Protein AF-A0A971LY45-F1 (afdb_monomer_lite)

Radius of gyration: 18.66 Å; chains: 1; bounding box: 54×22×36 Å

Foldseek 3Di:
DVVVVLCVVLVVVCVVPVVVCVVVVVVVVNVVVCVVSVVVSVVVVCVVVPNDDPDPVNVVVVVCCVVCVVVVVVD

Secondary structure (DSSP, 8-state):
-HHHHHHHHHHHHHHHHHHHHHHTT-HHHHHHHHHHHHHHHHHHHHHHTT--PPPHHHHHHHHHHHHHHHHTTT-

pLDDT: mean 89.48, std 7.32, range [62.91, 97.0]

Sequence (75 aa):
MYIILLFLGFGGIVLFEAPGLIYQKYWRELIFFFLFLGLAFTLSLLAVIGIKLPSPAEITEKIVNFFLKPLSKLF

Structure (mmCIF, N/CA/C/O backbone):
data_AF-A0A971LY45-F1
#
_entry.id   AF-A0A971LY45-F1
#
loop_
_atom_site.group_PDB
_atom_site.id
_atom_site.type_symbol
_atom_site.label_atom_id
_atom_site.label_alt_id
_atom_site.label_comp_id
_atom_site.label_asym_id
_atom_site.label_entity_id
_atom_site.label_seq_id
_atom_site.pdbx_PDB_ins_code
_atom_site.Cartn_x
_atom_site.Cartn_y
_atom_site.Cartn_z
_atom_site.occupancy
_atom_site.B_iso_or_equiv
_atom_site.auth_seq_id
_atom_site.auth_comp_id
_atom_site.auth_asym_id
_atom_site.auth_atom_id
_atom_site.pdbx_PDB_model_num
ATOM 1 N N . MET A 1 1 ? -6.243 3.935 -18.276 1.00 73.88 1 MET A N 1
ATOM 2 C CA . MET A 1 1 ? -7.339 3.007 -17.912 1.00 73.88 1 MET A CA 1
ATOM 3 C C . MET A 1 1 ? -7.005 2.170 -16.675 1.00 73.88 1 MET A C 1
ATOM 5 O O . MET A 1 1 ? -7.768 2.219 -15.724 1.00 73.88 1 MET A O 1
ATOM 9 N N . TYR A 1 2 ? -5.845 1.502 -16.615 1.00 87.69 2 TYR A N 1
ATOM 10 C CA . TYR A 1 2 ? -5.424 0.688 -15.455 1.00 87.69 2 TYR A CA 1
ATOM 11 C C . TYR A 1 2 ? -5.331 1.441 -14.117 1.00 87.69 2 TYR A C 1
ATOM 13 O O . TYR A 1 2 ? -5.624 0.873 -13.074 1.00 87.69 2 TYR A O 1
ATOM 21 N N . ILE A 1 3 ? -5.005 2.736 -14.144 1.00 91.69 3 ILE A N 1
ATOM 22 C CA . ILE A 1 3 ? -4.960 3.578 -12.939 1.00 91.69 3 ILE A CA 1
ATOM 23 C C . ILE A 1 3 ? -6.348 3.690 -12.285 1.00 91.69 3 ILE A C 1
ATOM 25 O O . ILE A 1 3 ? -6.462 3.597 -11.072 1.00 91.69 3 ILE A O 1
ATOM 29 N N . ILE A 1 4 ? -7.422 3.821 -13.069 1.00 93.75 4 ILE A N 1
ATOM 30 C CA . ILE A 1 4 ? -8.791 3.919 -12.531 1.00 93.75 4 ILE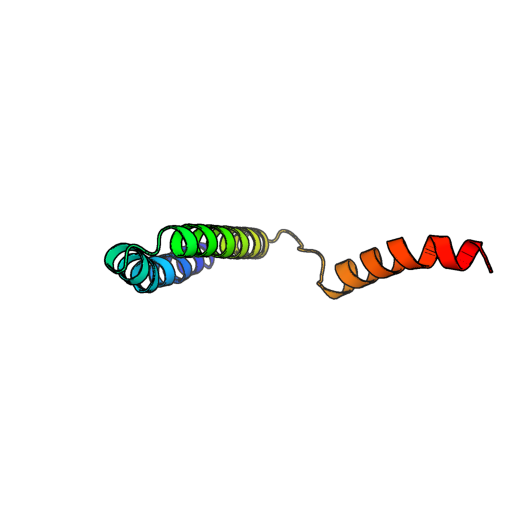 A CA 1
ATOM 31 C C . ILE A 1 4 ? -9.178 2.612 -11.827 1.00 93.75 4 ILE A C 1
ATOM 33 O O . ILE A 1 4 ? -9.733 2.643 -10.733 1.00 93.75 4 ILE A O 1
ATOM 37 N N . LEU A 1 5 ? -8.827 1.468 -12.423 1.00 94.12 5 LEU A N 1
ATOM 38 C CA . LEU A 1 5 ? -9.034 0.146 -11.822 1.00 94.12 5 LEU A CA 1
ATOM 39 C C . LEU A 1 5 ? -8.237 -0.021 -10.525 1.00 94.12 5 LEU A C 1
ATOM 41 O O . LEU A 1 5 ? -8.758 -0.581 -9.567 1.00 94.12 5 LEU A O 1
ATOM 45 N N . LEU A 1 6 ? -7.010 0.505 -10.476 1.00 94.81 6 LEU A N 1
ATOM 46 C CA . LEU A 1 6 ? -6.192 0.526 -9.266 1.00 94.81 6 LEU A CA 1
ATOM 47 C C . LEU A 1 6 ? -6.913 1.278 -8.136 1.00 94.81 6 LEU A C 1
ATOM 49 O O . LEU A 1 6 ? -7.123 0.723 -7.062 1.00 94.81 6 LEU A O 1
ATOM 53 N N . PHE A 1 7 ? -7.348 2.516 -8.384 1.00 95.06 7 PHE A N 1
ATOM 54 C CA . PHE A 1 7 ? -8.058 3.308 -7.376 1.00 95.06 7 PHE A CA 1
ATOM 55 C C . PHE A 1 7 ? -9.386 2.673 -6.956 1.00 95.06 7 PHE A C 1
ATOM 57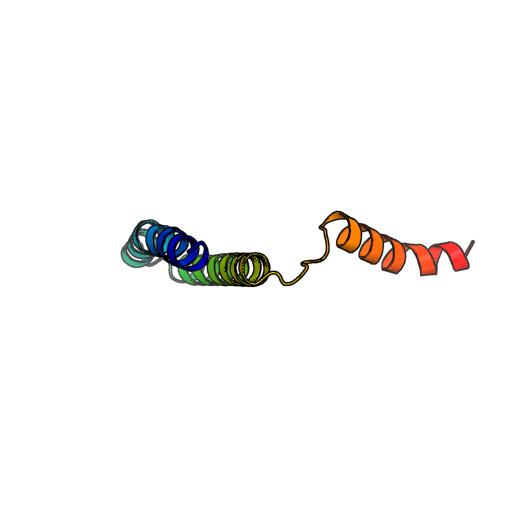 O O . PHE A 1 7 ? -9.703 2.680 -5.770 1.00 95.06 7 PHE A O 1
ATOM 64 N N . LEU A 1 8 ? -10.140 2.087 -7.890 1.00 96.44 8 LEU A N 1
ATOM 65 C CA . LEU A 1 8 ? -11.374 1.366 -7.568 1.00 96.44 8 LEU A CA 1
ATOM 66 C C . LEU A 1 8 ? -11.110 0.122 -6.714 1.00 96.44 8 LEU A C 1
ATOM 68 O O . LEU A 1 8 ? -11.820 -0.100 -5.738 1.00 96.44 8 LEU A O 1
ATOM 72 N N . GLY A 1 9 ? -10.083 -0.661 -7.045 1.00 96.00 9 GLY A N 1
ATOM 73 C CA . GLY A 1 9 ? -9.713 -1.857 -6.291 1.00 96.00 9 GLY A CA 1
ATOM 74 C C . GLY A 1 9 ? -9.290 -1.519 -4.864 1.00 96.00 9 GLY A C 1
ATOM 75 O O . GLY A 1 9 ? -9.896 -1.999 -3.909 1.00 96.00 9 GLY A O 1
ATOM 76 N N . PHE A 1 10 ? -8.303 -0.634 -4.707 1.00 95.94 10 PHE A N 1
ATOM 77 C CA . PHE A 1 10 ? -7.824 -0.224 -3.384 1.00 95.94 10 PHE A CA 1
ATOM 78 C C . PHE A 1 10 ? -8.885 0.555 -2.594 1.00 95.94 10 PHE A C 1
ATOM 80 O O . PHE A 1 10 ? -9.021 0.346 -1.392 1.00 95.94 10 PHE A O 1
ATOM 87 N N . GLY A 1 11 ? -9.686 1.395 -3.256 1.00 96.50 11 GLY A N 1
ATOM 88 C CA . GLY A 1 11 ? -10.819 2.079 -2.632 1.00 96.50 11 GLY A CA 1
ATOM 89 C C . GLY A 1 11 ? -11.879 1.103 -2.115 1.00 96.50 11 GLY A C 1
ATOM 90 O O . GLY A 1 11 ? -12.363 1.268 -0.999 1.00 96.50 11 GLY A O 1
ATOM 91 N N . GLY A 1 12 ? -12.186 0.049 -2.876 1.00 97.00 12 GLY A N 1
ATOM 92 C CA . GLY A 1 12 ? -13.088 -1.022 -2.447 1.00 97.00 12 GLY A CA 1
ATOM 93 C C . GLY A 1 12 ? -12.588 -1.760 -1.203 1.00 97.00 12 GLY A C 1
ATOM 94 O O . GLY A 1 12 ? -13.368 -1.989 -0.282 1.00 97.00 12 GLY A O 1
ATOM 95 N N . ILE A 1 13 ? -11.285 -2.056 -1.137 1.00 95.94 13 ILE A N 1
ATOM 96 C CA . ILE A 1 13 ? -10.656 -2.678 0.041 1.00 95.94 13 ILE A CA 1
ATOM 97 C C . ILE A 1 13 ? -10.830 -1.782 1.276 1.00 95.94 13 ILE A C 1
ATOM 99 O O . ILE A 1 13 ? -11.316 -2.244 2.308 1.00 95.94 13 ILE A O 1
ATOM 103 N N . VAL A 1 14 ? -10.524 -0.482 1.162 1.00 96.12 14 VAL A N 1
ATOM 104 C CA . VAL A 1 14 ? -10.712 0.478 2.268 1.00 96.12 14 VAL A CA 1
ATOM 105 C C . VAL A 1 14 ? -12.166 0.515 2.723 1.00 96.12 14 VAL A C 1
ATOM 107 O O . VAL A 1 14 ? -12.423 0.467 3.921 1.00 96.12 14 VAL A O 1
ATOM 110 N N . LEU A 1 15 ? -13.119 0.585 1.791 1.00 96.06 15 LEU A N 1
ATOM 111 C CA . LEU A 1 15 ? -14.543 0.656 2.121 1.00 96.06 15 LEU A CA 1
ATOM 112 C C . LEU A 1 15 ? -15.066 -0.606 2.814 1.00 96.06 15 LEU A C 1
ATOM 114 O O . LEU A 1 15 ? -16.032 -0.508 3.564 1.00 96.06 15 LEU A O 1
ATOM 118 N N . PHE A 1 16 ? -14.458 -1.769 2.581 1.00 95.44 16 PHE A N 1
ATOM 119 C CA . PHE A 1 16 ? -14.898 -3.023 3.190 1.00 95.44 16 PHE A CA 1
ATOM 120 C C . PHE A 1 16 ? -14.214 -3.292 4.540 1.00 95.44 16 PHE A C 1
ATOM 122 O O . PHE A 1 16 ? -14.885 -3.641 5.510 1.00 95.44 16 PHE A O 1
ATOM 129 N N . GLU A 1 17 ? -12.897 -3.089 4.637 1.00 93.56 17 GLU A N 1
ATOM 130 C CA . GLU A 1 17 ? -12.122 -3.431 5.842 1.00 93.56 17 GLU A CA 1
ATOM 131 C C . GLU A 1 17 ? -12.030 -2.290 6.862 1.00 93.56 17 GLU A C 1
ATOM 133 O O . GLU A 1 17 ? -12.150 -2.530 8.069 1.00 93.56 17 GLU A O 1
ATOM 138 N N . ALA A 1 18 ? -11.861 -1.037 6.421 1.00 92.56 18 ALA A N 1
ATOM 139 C CA . ALA A 1 18 ? -11.638 0.078 7.344 1.00 92.56 18 ALA A CA 1
ATOM 140 C C . ALA A 1 18 ? -12.827 0.339 8.290 1.00 92.56 18 ALA A C 1
ATOM 142 O O . ALA A 1 18 ? -12.576 0.550 9.480 1.00 92.56 18 ALA A O 1
ATOM 143 N N . PRO A 1 19 ? -14.107 0.285 7.854 1.00 91.44 19 PRO A N 1
ATOM 144 C CA . PRO A 1 19 ? -15.229 0.490 8.764 1.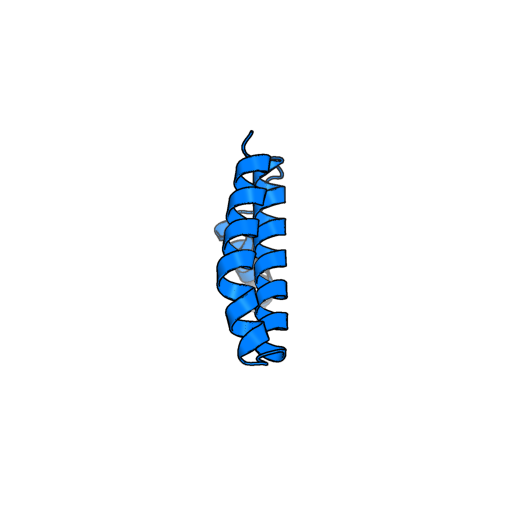00 91.44 19 PRO A CA 1
ATOM 145 C C . PRO A 1 19 ? -15.256 -0.551 9.879 1.00 91.44 19 PRO A C 1
ATOM 147 O O . PRO A 1 19 ? -15.451 -0.187 11.035 1.00 91.44 19 PRO A O 1
ATOM 150 N N . GLY A 1 20 ? -15.003 -1.827 9.563 1.00 93.38 20 GLY A N 1
ATOM 151 C CA . GLY A 1 20 ? -14.975 -2.903 10.556 1.00 93.38 20 GLY A CA 1
ATOM 152 C C . GLY A 1 20 ? -13.946 -2.647 11.659 1.00 93.38 20 GLY A C 1
ATOM 153 O O . GLY A 1 20 ? -14.268 -2.752 12.844 1.00 93.38 20 GLY A O 1
ATOM 154 N N . LEU A 1 21 ? -12.742 -2.219 11.274 1.00 91.31 21 LEU A N 1
ATOM 155 C CA . LEU A 1 21 ? -11.667 -1.867 12.206 1.00 91.31 21 LEU A CA 1
ATOM 156 C C . LEU A 1 21 ? -12.007 -0.626 13.051 1.00 91.31 21 LEU A C 1
ATOM 158 O O . LEU A 1 21 ? -11.745 -0.603 14.256 1.00 91.31 21 LEU A O 1
ATOM 162 N N . ILE A 1 22 ? -12.636 0.386 12.448 1.00 93.56 22 ILE A N 1
ATOM 163 C CA . ILE A 1 22 ? -13.063 1.609 13.146 1.00 93.56 22 ILE A CA 1
ATOM 164 C C . ILE A 1 22 ? -14.174 1.299 14.159 1.00 93.56 22 ILE A C 1
ATOM 166 O O . ILE A 1 22 ? -14.086 1.731 15.311 1.00 93.56 22 ILE A O 1
ATOM 170 N N . TYR A 1 23 ? -15.192 0.523 13.771 1.00 94.00 23 TYR A N 1
ATOM 171 C CA . TYR A 1 23 ? -16.304 0.153 14.654 1.00 94.00 23 TYR A CA 1
ATOM 172 C C . TYR A 1 23 ? -15.835 -0.654 15.867 1.00 94.00 23 TYR A C 1
ATOM 174 O O . TYR A 1 23 ? -16.308 -0.419 16.979 1.00 94.00 23 TYR A O 1
ATOM 182 N N . GLN A 1 24 ? -14.868 -1.555 15.680 1.00 93.75 24 GLN A N 1
ATOM 183 C CA . GLN A 1 24 ? -14.288 -2.350 16.767 1.00 93.75 24 GLN A CA 1
ATOM 184 C C . GLN A 1 24 ? -13.232 -1.582 17.589 1.00 93.75 24 GLN A C 1
ATOM 186 O O . GLN A 1 24 ? -12.699 -2.118 18.559 1.00 93.75 24 GLN A O 1
ATOM 191 N N . LYS A 1 25 ? -12.963 -0.306 17.258 1.00 91.19 25 LYS A N 1
ATOM 192 C CA . LYS A 1 25 ? -11.941 0.558 17.887 1.00 91.19 25 LYS A CA 1
ATOM 193 C C . LYS A 1 25 ? -10.523 -0.024 17.825 1.00 91.19 25 LYS A C 1
ATOM 195 O O . LYS A 1 25 ? -9.681 0.260 18.680 1.00 91.19 25 LYS A O 1
ATOM 200 N N . TYR A 1 26 ? -10.243 -0.795 16.784 1.00 93.88 26 TYR A N 1
ATOM 201 C CA . TYR A 1 26 ? -8.952 -1.412 16.502 1.00 93.88 26 TYR A CA 1
ATOM 202 C C . TYR A 1 26 ? -8.019 -0.424 15.799 1.00 93.88 26 TYR A C 1
ATOM 204 O O . TYR A 1 26 ? -7.644 -0.569 14.640 1.00 93.88 26 TYR A O 1
ATOM 212 N N . TRP A 1 27 ? -7.668 0.651 16.513 1.00 91.19 27 TRP A N 1
ATOM 213 C CA . TRP A 1 27 ? -6.870 1.758 15.975 1.00 91.19 27 TRP A CA 1
ATOM 214 C C . TRP A 1 27 ? -5.440 1.348 15.627 1.00 91.19 27 TRP A C 1
ATOM 216 O O . TRP A 1 27 ? -4.868 1.869 14.672 1.00 91.19 27 TRP A O 1
ATOM 226 N N . ARG A 1 28 ? -4.858 0.407 16.381 1.00 93.69 28 ARG A N 1
ATOM 227 C CA . ARG A 1 28 ? -3.519 -0.119 16.084 1.00 93.69 28 ARG A CA 1
ATOM 228 C C . ARG A 1 28 ? -3.546 -0.927 14.794 1.00 93.69 28 ARG A C 1
ATOM 230 O O . ARG A 1 28 ? -2.715 -0.692 13.922 1.00 93.69 28 ARG A O 1
ATOM 237 N N . GLU A 1 29 ? -4.515 -1.823 14.652 1.00 94.25 29 GLU A N 1
ATOM 238 C CA . GLU A 1 29 ? -4.717 -2.615 13.441 1.00 94.25 29 GLU A CA 1
ATOM 239 C C . GLU A 1 29 ? -5.031 -1.718 12.240 1.00 94.25 29 GLU A C 1
ATOM 241 O O . GLU A 1 29 ? -4.482 -1.940 11.168 1.00 94.25 29 GLU A O 1
ATOM 246 N N . LEU A 1 30 ? -5.826 -0.659 12.426 1.00 93.62 30 LEU A N 1
ATOM 247 C CA . LEU A 1 30 ? -6.133 0.320 11.382 1.00 93.62 30 LEU A CA 1
ATOM 248 C C . LEU A 1 30 ? -4.872 1.022 10.857 1.00 93.62 30 LEU A C 1
ATOM 250 O O . LEU A 1 30 ? -4.733 1.215 9.650 1.00 93.62 30 LEU A O 1
ATOM 254 N N . ILE A 1 31 ? -3.931 1.367 11.743 1.00 94.94 31 ILE A N 1
ATOM 255 C CA . ILE A 1 31 ? -2.645 1.959 11.347 1.00 94.94 31 ILE A CA 1
ATOM 256 C C . ILE A 1 31 ? -1.834 0.966 10.513 1.00 94.94 31 ILE A C 1
ATOM 258 O O . ILE A 1 31 ? -1.358 1.332 9.439 1.00 94.94 31 ILE A O 1
ATOM 262 N N . PHE A 1 32 ? -1.688 -0.284 10.968 1.00 96.31 32 PHE A N 1
ATOM 263 C CA . PHE A 1 32 ? -0.971 -1.303 10.195 1.00 96.31 32 PHE A CA 1
ATOM 264 C C . PHE A 1 32 ? -1.652 -1.566 8.853 1.00 96.31 32 PHE A C 1
ATOM 266 O O . PHE A 1 32 ? -0.970 -1.622 7.832 1.00 96.31 32 PHE A O 1
ATOM 273 N N . PHE A 1 33 ? -2.981 -1.649 8.836 1.00 95.25 33 PHE A N 1
ATOM 274 C CA . PHE A 1 33 ? -3.772 -1.805 7.624 1.00 95.25 33 PHE A CA 1
ATOM 275 C C . PHE A 1 33 ? -3.452 -0.705 6.608 1.00 95.25 33 PHE A C 1
ATOM 277 O O . PHE A 1 33 ? -3.017 -1.014 5.501 1.00 95.25 33 PHE A O 1
ATOM 284 N N . PHE A 1 34 ? -3.565 0.571 6.985 1.00 95.44 34 PHE A N 1
ATOM 285 C CA . PHE A 1 34 ? -3.254 1.672 6.071 1.00 95.44 34 PHE A CA 1
ATOM 286 C C . PHE A 1 34 ? -1.776 1.739 5.681 1.00 95.44 34 PHE A C 1
ATOM 288 O O . PHE A 1 34 ? -1.470 2.109 4.549 1.00 95.44 34 PHE A O 1
ATOM 295 N N . LEU A 1 35 ? -0.858 1.363 6.574 1.00 97.00 35 LEU A N 1
ATOM 296 C CA . LEU A 1 35 ? 0.570 1.311 6.267 1.00 97.00 35 LEU A CA 1
ATOM 297 C C . LEU A 1 35 ? 0.861 0.272 5.173 1.00 97.00 35 LEU A C 1
ATOM 299 O O . LEU A 1 35 ? 1.478 0.594 4.157 1.00 97.00 35 LEU A O 1
ATOM 303 N N . PHE A 1 36 ? 0.377 -0.959 5.348 1.00 96.31 36 PHE A N 1
ATOM 304 C CA . PHE A 1 36 ? 0.540 -2.027 4.361 1.00 96.31 36 PHE A CA 1
ATOM 305 C C . PHE A 1 36 ? -0.213 -1.727 3.065 1.00 96.31 36 PHE A C 1
ATOM 307 O O . PHE A 1 36 ? 0.340 -1.912 1.979 1.00 96.31 36 PHE A O 1
ATOM 314 N N . LEU A 1 37 ? -1.437 -1.209 3.162 1.00 96.44 37 LEU A N 1
ATOM 315 C CA . LEU A 1 37 ? -2.237 -0.829 2.004 1.00 96.44 37 LEU A CA 1
ATOM 316 C C . LEU A 1 37 ? -1.566 0.296 1.206 1.00 96.44 37 LEU A C 1
ATOM 318 O O . LEU A 1 37 ? -1.498 0.220 -0.017 1.00 96.44 37 LEU A O 1
ATOM 322 N N . GLY A 1 38 ? -1.018 1.306 1.884 1.00 96.94 38 GLY A N 1
ATOM 323 C CA . GLY A 1 38 ? -0.280 2.400 1.256 1.00 96.94 38 GLY A CA 1
ATOM 324 C C . GLY A 1 38 ? 0.985 1.917 0.547 1.00 96.94 38 GLY A C 1
ATOM 325 O O . GLY A 1 38 ? 1.256 2.335 -0.582 1.00 96.94 38 GLY A O 1
ATOM 326 N N . LEU A 1 39 ? 1.727 0.988 1.159 1.00 96.31 39 LEU A N 1
ATOM 327 C CA . LEU A 1 39 ? 2.885 0.349 0.528 1.00 96.31 39 LEU A CA 1
ATOM 328 C C . LEU A 1 39 ? 2.480 -0.442 -0.722 1.00 96.31 39 LEU A C 1
ATOM 330 O O . LEU A 1 39 ? 3.057 -0.236 -1.792 1.00 96.31 39 LEU A O 1
ATOM 334 N N . ALA A 1 40 ? 1.462 -1.296 -0.614 1.00 94.94 40 ALA A N 1
ATOM 335 C CA . ALA A 1 40 ? 0.954 -2.085 -1.733 1.00 94.94 40 ALA A CA 1
ATOM 336 C C . ALA A 1 40 ? 0.430 -1.197 -2.873 1.00 94.94 40 ALA A C 1
ATOM 338 O O . ALA A 1 40 ? 0.728 -1.452 -4.043 1.00 94.94 40 ALA A O 1
ATOM 339 N N . PHE A 1 41 ? -0.295 -0.127 -2.540 1.00 95.75 41 PHE A N 1
ATOM 340 C CA . PHE A 1 41 ? -0.795 0.851 -3.501 1.00 95.75 41 PHE A CA 1
ATOM 341 C C . PHE A 1 41 ? 0.350 1.563 -4.215 1.00 95.75 41 PHE A C 1
ATOM 343 O O . PHE A 1 41 ? 0.347 1.646 -5.439 1.00 95.75 41 PHE A O 1
ATOM 350 N N . THR A 1 42 ? 1.357 2.023 -3.469 1.00 94.62 42 THR A N 1
ATOM 351 C CA . THR A 1 42 ? 2.519 2.718 -4.035 1.00 94.62 42 THR A CA 1
ATOM 352 C C . THR A 1 42 ? 3.269 1.813 -5.005 1.00 94.62 42 THR A C 1
ATOM 354 O O . THR A 1 42 ? 3.509 2.208 -6.142 1.00 94.62 42 THR A O 1
ATOM 357 N N . LEU A 1 43 ? 3.577 0.576 -4.606 1.00 92.88 43 LEU A N 1
ATOM 358 C CA . LEU A 1 43 ? 4.236 -0.397 -5.480 1.00 92.88 43 LEU A CA 1
ATOM 359 C C . LEU A 1 43 ? 3.410 -0.677 -6.739 1.00 92.88 43 LEU A C 1
ATOM 361 O O . LEU A 1 43 ? 3.937 -0.652 -7.849 1.00 92.88 43 LEU A O 1
ATOM 365 N N . SER A 1 44 ? 2.104 -0.877 -6.584 1.00 92.44 44 SER A N 1
ATOM 366 C CA . SER A 1 44 ? 1.213 -1.142 -7.714 1.00 92.44 44 SER A CA 1
ATOM 367 C C . SER A 1 44 ? 1.091 0.069 -8.645 1.00 92.44 44 SER A C 1
ATOM 369 O O . SER A 1 44 ? 1.059 -0.086 -9.863 1.00 92.44 44 SER A O 1
ATOM 371 N N . LEU A 1 45 ? 1.083 1.286 -8.099 1.00 93.38 45 LEU A N 1
ATOM 372 C CA . LEU A 1 45 ? 1.063 2.521 -8.875 1.00 93.38 45 LEU A CA 1
ATOM 373 C C . LEU A 1 45 ? 2.357 2.691 -9.678 1.00 93.38 45 LEU A C 1
ATOM 375 O O . LEU A 1 45 ? 2.294 2.968 -10.875 1.00 93.38 45 LEU A O 1
ATOM 379 N N . LEU A 1 46 ? 3.518 2.471 -9.049 1.00 92.12 46 LEU A N 1
ATOM 380 C CA . LEU A 1 46 ? 4.817 2.485 -9.730 1.00 92.12 46 LEU A CA 1
ATOM 381 C C . LEU A 1 46 ? 4.840 1.468 -10.883 1.00 92.12 46 LEU A C 1
ATOM 383 O O . LEU A 1 46 ? 5.255 1.810 -11.991 1.00 92.12 46 LEU A O 1
ATOM 387 N N . ALA A 1 47 ? 4.316 0.259 -10.651 1.00 88.69 47 ALA A N 1
ATOM 388 C CA . ALA A 1 47 ? 4.207 -0.779 -11.675 1.00 88.69 47 ALA A CA 1
ATOM 389 C C . ALA A 1 47 ? 3.332 -0.340 -12.863 1.00 88.69 47 ALA A C 1
ATOM 391 O O . ALA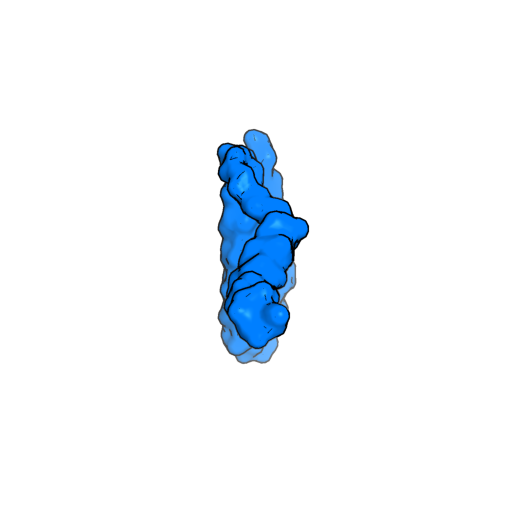 A 1 47 ? 3.724 -0.504 -14.017 1.00 88.69 47 ALA A O 1
ATOM 392 N N . VAL A 1 48 ? 2.165 0.258 -12.595 1.00 90.88 48 VAL A N 1
ATOM 393 C CA . VAL A 1 48 ? 1.221 0.710 -13.634 1.00 90.88 48 VAL A CA 1
ATOM 394 C C . VAL A 1 48 ? 1.762 1.898 -14.437 1.00 90.88 48 VAL A C 1
ATOM 396 O O . VAL A 1 48 ? 1.477 2.005 -15.629 1.00 90.88 48 VAL A O 1
ATOM 399 N N . ILE A 1 49 ? 2.556 2.775 -13.817 1.00 91.25 49 ILE A N 1
ATOM 400 C CA . ILE A 1 49 ? 3.221 3.904 -14.494 1.00 91.25 49 ILE A CA 1
ATOM 401 C C . ILE A 1 49 ? 4.429 3.424 -15.333 1.00 91.25 49 ILE A C 1
ATOM 403 O O . ILE A 1 49 ? 5.008 4.194 -16.096 1.00 91.25 49 ILE A O 1
ATOM 407 N N . GLY A 1 50 ? 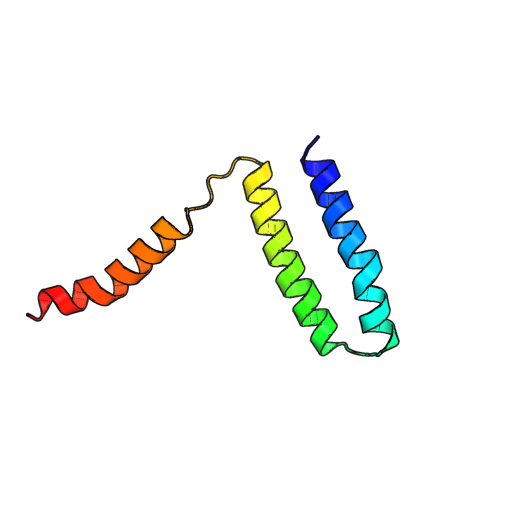4.778 2.135 -15.267 1.00 86.38 50 GLY A N 1
ATOM 408 C CA . GLY A 1 50 ? 5.848 1.537 -16.067 1.00 86.38 50 GLY A CA 1
ATOM 409 C C . GLY A 1 50 ? 7.237 1.714 -15.457 1.00 86.38 50 GLY A C 1
ATOM 410 O O . GLY A 1 50 ? 8.243 1.503 -16.137 1.00 86.38 50 GLY A O 1
ATOM 411 N N . ILE A 1 51 ? 7.314 2.081 -14.175 1.00 86.69 51 ILE A N 1
ATOM 412 C CA . ILE A 1 51 ? 8.578 2.080 -13.443 1.00 86.69 51 ILE A CA 1
ATOM 413 C C . ILE A 1 51 ? 8.968 0.619 -13.235 1.00 86.69 51 ILE A C 1
ATOM 415 O O . ILE A 1 51 ? 8.238 -0.153 -12.613 1.00 86.69 51 ILE A O 1
ATOM 419 N N . LYS A 1 52 ? 10.127 0.236 -13.783 1.00 78.44 52 LYS A N 1
ATOM 420 C CA . LYS A 1 52 ? 10.699 -1.099 -13.599 1.00 78.44 52 LYS A CA 1
ATOM 421 C C . LYS A 1 52 ? 11.014 -1.299 -12.122 1.00 78.44 52 LYS A C 1
ATOM 423 O O . LYS A 1 52 ? 12.025 -0.813 -11.620 1.00 78.44 52 LYS A O 1
ATOM 428 N N . LEU A 1 53 ? 10.123 -1.999 -11.436 1.00 79.31 53 LEU A N 1
ATOM 429 C CA . LEU A 1 53 ? 10.388 -2.499 -10.101 1.00 79.31 53 LEU A CA 1
ATOM 430 C C . LEU A 1 53 ? 11.420 -3.625 -10.222 1.00 79.31 53 LEU A C 1
ATOM 432 O O . LEU A 1 53 ? 11.256 -4.486 -11.092 1.00 79.31 53 LEU A O 1
ATOM 436 N N . PRO A 1 54 ? 12.477 -3.618 -9.393 1.00 78.19 54 PRO A N 1
ATOM 437 C CA . PRO A 1 54 ? 13.431 -4.714 -9.377 1.00 78.19 54 PRO A CA 1
ATOM 438 C C . PRO A 1 54 ? 12.680 -6.007 -9.077 1.00 78.19 54 PRO A C 1
ATOM 440 O O . PRO A 1 54 ? 11.799 -6.041 -8.208 1.00 78.19 54 PRO A O 1
ATOM 443 N N . SER A 1 55 ? 13.004 -7.063 -9.816 1.00 78.56 55 SER A N 1
ATOM 444 C CA . SER A 1 55 ? 12.373 -8.353 -9.571 1.00 78.56 55 SER A CA 1
ATOM 445 C C . SER A 1 55 ? 12.709 -8.826 -8.147 1.00 78.56 55 SER A C 1
ATOM 447 O O . SER A 1 55 ? 13.804 -8.555 -7.644 1.00 78.56 55 SER A O 1
ATOM 449 N N . PRO A 1 56 ? 11.808 -9.556 -7.461 1.00 78.44 56 PRO A N 1
ATOM 450 C CA . PRO A 1 56 ? 12.132 -10.146 -6.162 1.00 78.44 56 PRO A CA 1
ATOM 451 C C . PRO A 1 56 ? 13.419 -10.981 -6.210 1.00 78.44 56 PRO A C 1
ATOM 453 O O . PRO A 1 56 ? 14.197 -10.962 -5.261 1.00 78.44 56 PRO A O 1
ATOM 456 N N . ALA A 1 57 ? 13.679 -11.633 -7.350 1.00 79.00 57 ALA A N 1
ATOM 457 C CA . ALA A 1 57 ? 14.916 -12.353 -7.624 1.00 79.00 57 ALA A CA 1
ATOM 458 C C . ALA A 1 57 ? 16.148 -11.431 -7.574 1.00 79.00 57 ALA A C 1
ATOM 460 O O . ALA A 1 57 ? 17.072 -11.712 -6.815 1.00 79.00 57 ALA A O 1
ATOM 461 N N . GLU A 1 58 ? 16.138 -10.293 -8.273 1.00 81.06 58 GLU A N 1
ATOM 462 C CA . GLU A 1 58 ? 17.233 -9.309 -8.220 1.00 81.06 58 GLU A CA 1
ATOM 463 C C . GLU A 1 58 ? 17.462 -8.766 -6.807 1.00 81.06 58 GLU A C 1
ATOM 465 O O . GLU A 1 58 ? 18.605 -8.583 -6.386 1.00 81.06 58 GLU A O 1
ATOM 470 N N . ILE A 1 59 ? 16.390 -8.519 -6.048 1.00 83.75 59 ILE A N 1
ATOM 471 C CA . ILE A 1 59 ? 16.503 -8.070 -4.654 1.00 83.75 59 ILE A CA 1
ATOM 472 C C . ILE A 1 59 ? 17.179 -9.156 -3.813 1.00 83.75 59 ILE A C 1
ATOM 474 O O . ILE A 1 59 ? 18.118 -8.858 -3.072 1.00 83.75 59 ILE A O 1
ATOM 478 N N . THR A 1 60 ? 16.737 -10.410 -3.945 1.00 83.31 60 THR A N 1
ATOM 479 C CA . THR A 1 60 ? 17.325 -11.533 -3.204 1.00 83.31 60 THR A CA 1
ATOM 480 C C . THR A 1 60 ? 18.787 -11.741 -3.572 1.00 83.31 60 THR A C 1
ATOM 482 O O . THR A 1 60 ? 19.617 -11.860 -2.677 1.00 83.31 60 THR A O 1
ATOM 485 N N . GLU A 1 61 ? 19.136 -11.668 -4.855 1.00 85.44 61 GLU A N 1
ATOM 486 C CA . GLU A 1 61 ? 20.514 -11.780 -5.325 1.00 85.44 61 GLU A CA 1
ATOM 487 C C . GLU A 1 61 ? 21.383 -10.654 -4.754 1.00 85.44 61 GLU A C 1
ATOM 489 O O . GLU A 1 61 ? 22.503 -10.888 -4.302 1.00 85.44 61 GLU A O 1
ATOM 494 N N . LYS A 1 62 ? 20.858 -9.426 -4.693 1.00 86.31 62 LYS A N 1
ATOM 495 C CA . LYS A 1 62 ? 21.577 -8.275 -4.137 1.00 86.31 62 LYS A CA 1
ATOM 496 C C . LYS A 1 62 ? 21.808 -8.407 -2.633 1.00 86.31 62 LYS A C 1
ATOM 498 O O . LYS A 1 62 ? 22.893 -8.070 -2.163 1.00 86.31 62 LYS A O 1
ATOM 503 N N . ILE A 1 63 ? 20.822 -8.914 -1.892 1.00 88.19 63 ILE A N 1
ATOM 504 C CA . ILE A 1 63 ? 20.942 -9.193 -0.453 1.00 88.19 63 ILE A CA 1
ATOM 505 C C . ILE A 1 63 ? 21.955 -10.317 -0.226 1.00 88.19 63 ILE A C 1
ATOM 507 O O . ILE A 1 63 ? 22.884 -10.156 0.563 1.00 88.19 63 ILE A O 1
ATOM 511 N N . VAL A 1 64 ? 21.827 -11.425 -0.955 1.00 89.06 64 VAL A N 1
ATOM 512 C CA . VAL A 1 64 ? 22.741 -12.570 -0.870 1.00 89.06 64 VAL A CA 1
ATOM 513 C C . VAL A 1 64 ? 24.167 -12.130 -1.181 1.00 89.06 64 VAL A C 1
ATOM 515 O O . VAL A 1 64 ? 25.069 -12.377 -0.387 1.00 89.06 64 VAL A O 1
ATOM 518 N N . ASN A 1 65 ? 24.378 -11.388 -2.266 1.00 87.81 65 ASN A N 1
ATOM 519 C CA . ASN A 1 65 ? 25.690 -10.852 -2.607 1.00 87.81 65 ASN A CA 1
ATOM 520 C C . ASN A 1 65 ? 26.198 -9.857 -1.556 1.00 87.81 65 ASN A C 1
ATOM 522 O O . ASN A 1 65 ? 27.389 -9.846 -1.272 1.00 87.81 65 ASN A O 1
ATOM 526 N N . PHE A 1 66 ? 25.345 -9.037 -0.943 1.00 88.81 66 PHE A N 1
ATOM 527 C CA . PHE A 1 66 ? 25.771 -8.123 0.121 1.00 88.81 66 PHE A CA 1
ATOM 528 C C . PHE A 1 66 ? 26.287 -8.871 1.359 1.00 88.81 66 PHE A C 1
ATOM 530 O O . PHE A 1 66 ? 27.315 -8.488 1.916 1.00 88.81 66 PHE A O 1
ATOM 537 N N . PHE A 1 67 ? 25.615 -9.953 1.758 1.00 88.19 67 PHE A N 1
ATOM 538 C CA . PHE A 1 67 ? 25.982 -10.734 2.942 1.00 88.19 67 PHE A CA 1
ATOM 539 C C . PHE A 1 67 ? 27.083 -11.775 2.689 1.00 88.19 67 PHE A C 1
ATOM 541 O O . PHE A 1 67 ? 27.911 -12.002 3.569 1.00 88.19 67 PHE A O 1
ATOM 548 N N . LEU A 1 68 ? 27.128 -12.396 1.506 1.00 85.50 68 LEU A N 1
ATOM 549 C CA . LEU A 1 68 ? 28.079 -13.471 1.192 1.00 85.50 68 LEU A CA 1
ATOM 550 C C . LEU A 1 68 ? 29.406 -12.971 0.609 1.00 85.50 68 LEU A C 1
ATOM 552 O O . LEU A 1 68 ? 30.439 -13.585 0.854 1.00 85.50 68 LEU A O 1
ATOM 556 N N . LYS A 1 69 ? 29.423 -11.846 -0.115 1.00 80.44 69 LYS A N 1
ATOM 557 C CA . LYS A 1 69 ? 30.651 -11.280 -0.714 1.00 80.44 69 LYS A CA 1
ATOM 558 C C . LYS A 1 69 ? 31.738 -10.870 0.300 1.00 80.44 69 LYS A C 1
ATOM 560 O O . LYS A 1 69 ? 32.915 -10.931 -0.055 1.00 80.44 69 LYS A O 1
ATOM 565 N N . PRO A 1 70 ? 31.415 -10.442 1.538 1.00 82.69 70 PRO A N 1
ATOM 566 C CA . PRO A 1 70 ? 32.403 -10.274 2.604 1.00 82.69 70 PRO A CA 1
ATOM 567 C C . PRO A 1 70 ? 32.960 -11.614 3.099 1.00 82.69 70 PRO A C 1
ATOM 569 O O . PRO A 1 70 ? 34.157 -11.724 3.344 1.00 82.69 70 PRO A O 1
ATOM 572 N N . LEU A 1 71 ? 32.105 -12.637 3.207 1.00 80.94 71 LEU A N 1
ATOM 573 C CA . LEU A 1 71 ?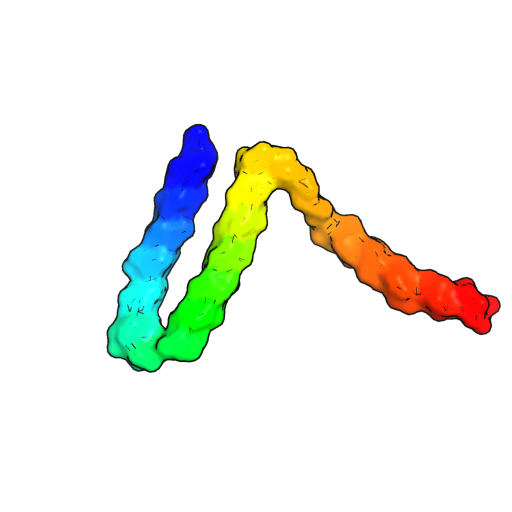 32.474 -13.969 3.689 1.00 80.94 71 LEU A CA 1
ATOM 574 C C . LEU A 1 71 ? 33.373 -14.702 2.682 1.00 80.94 71 LEU A C 1
ATOM 576 O O . LEU A 1 71 ? 34.355 -15.324 3.070 1.00 80.94 71 LEU A O 1
ATOM 580 N N . SER A 1 72 ? 33.095 -14.551 1.385 1.00 75.00 72 SER A N 1
ATOM 581 C CA . SER A 1 72 ? 33.893 -15.136 0.299 1.00 75.00 72 SER A CA 1
ATOM 582 C C . SER A 1 72 ? 35.266 -14.484 0.108 1.00 75.00 72 SER A C 1
ATOM 584 O O . SER A 1 72 ? 36.017 -14.910 -0.758 1.00 75.00 72 SER A O 1
ATOM 586 N N . LYS A 1 73 ? 35.566 -13.391 0.822 1.00 73.25 73 LYS A N 1
ATOM 587 C CA . LYS A 1 73 ? 36.900 -12.771 0.854 1.00 73.25 73 LYS A CA 1
ATOM 588 C C . LYS A 1 73 ? 37.739 -13.227 2.053 1.00 73.25 73 LYS A C 1
ATOM 590 O O . LYS A 1 73 ? 38.910 -12.867 2.123 1.00 73.25 73 LYS A O 1
ATOM 595 N N . LEU A 1 74 ? 37.129 -13.929 3.011 1.00 73.75 74 LEU A N 1
ATOM 596 C CA . LEU A 1 74 ? 37.760 -14.393 4.252 1.00 73.75 74 LEU A CA 1
ATOM 597 C C . LEU A 1 74 ? 38.255 -15.849 4.176 1.00 73.75 74 LEU A C 1
ATOM 599 O O . LEU A 1 74 ? 39.106 -16.220 4.980 1.00 73.75 74 LEU A O 1
ATOM 603 N N . PHE A 1 75 ? 37.737 -16.640 3.234 1.00 62.91 75 PHE A N 1
ATOM 604 C CA . PHE A 1 75 ? 38.194 -17.988 2.874 1.00 62.91 75 PHE A CA 1
ATOM 605 C C . PHE A 1 75 ? 38.804 -17.962 1.473 1.00 62.91 75 PHE A C 1
ATOM 607 O O . PHE A 1 75 ? 39.715 -18.780 1.223 1.00 62.91 75 PHE A O 1
#